Protein AF-A0A8X6TUA9-F1 (afdb_monomer_lite)

Foldseek 3Di:
DLLVLLLVCLVVVDDLVRSQVVQCVVPVPNRDDSVVSVVSSVCVVVVDPDPDDDPPPPDPPPCPPPVNVVVVVVVVVVVVVVVVVVVVVVVVDPPPPPD

Radius of gyration: 31.45 Å; chains: 1; bounding box: 64×35×71 Å

Structure (mmCIF, N/CA/C/O backbone):
data_AF-A0A8X6TUA9-F1
#
_entry.id   AF-A0A8X6TUA9-F1
#
loop_
_atom_site.group_PDB
_atom_site.id
_atom_site.type_symbol
_atom_site.label_atom_id
_atom_site.label_alt_id
_atom_site.label_comp_id
_atom_site.label_asym_id
_atom_site.label_entity_id
_atom_site.label_seq_id
_atom_site.pdbx_PDB_ins_code
_atom_site.Cartn_x
_atom_site.Cartn_y
_atom_site.Cartn_z
_atom_site.occupancy
_atom_site.B_iso_or_equiv
_atom_site.auth_seq_id
_atom_site.auth_comp_id
_atom_site.auth_asym_id
_atom_site.auth_atom_id
_atom_site.pdbx_PDB_model_num
ATOM 1 N N . MET A 1 1 ? -9.646 -3.318 -8.006 1.00 57.06 1 MET A N 1
ATOM 2 C CA . MET 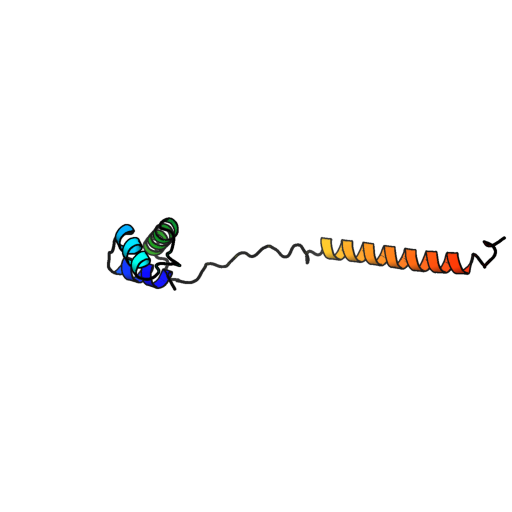A 1 1 ? -10.965 -3.215 -7.341 1.00 57.06 1 MET A CA 1
ATOM 3 C C . MET A 1 1 ? -10.919 -3.272 -5.807 1.00 57.06 1 MET A C 1
ATOM 5 O O . MET A 1 1 ? -11.927 -2.997 -5.179 1.00 57.06 1 MET A O 1
ATOM 9 N N . SER A 1 2 ? -9.775 -3.516 -5.159 1.00 77.25 2 SER A N 1
ATOM 10 C CA . SER A 1 2 ? -9.777 -3.833 -3.720 1.00 77.25 2 SER A CA 1
ATOM 11 C C . SER A 1 2 ? -9.516 -2.643 -2.768 1.00 77.25 2 SER A C 1
ATOM 13 O O . SER A 1 2 ? -9.892 -2.694 -1.605 1.00 77.25 2 SER A O 1
ATOM 15 N N . ARG A 1 3 ? -8.925 -1.531 -3.242 1.00 85.56 3 ARG A N 1
ATOM 16 C CA . ARG A 1 3 ? -8.594 -0.349 -2.404 1.00 85.56 3 ARG A CA 1
ATOM 17 C C . ARG A 1 3 ? -9.807 0.482 -1.998 1.00 85.56 3 ARG A C 1
ATOM 19 O O . ARG A 1 3 ? -9.857 0.969 -0.876 1.00 85.56 3 ARG A O 1
ATOM 26 N N . ALA A 1 4 ? -10.778 0.630 -2.899 1.00 87.06 4 ALA A N 1
ATOM 27 C CA . ALA A 1 4 ? -12.016 1.353 -2.616 1.00 87.06 4 ALA A CA 1
ATOM 28 C C . ALA A 1 4 ? -12.810 0.675 -1.488 1.00 87.06 4 AL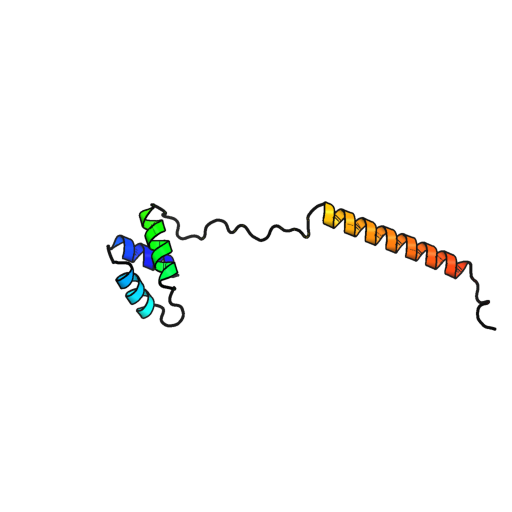A A C 1
ATOM 30 O O . ALA A 1 4 ? -13.303 1.356 -0.596 1.00 87.06 4 ALA A O 1
ATOM 31 N N . VAL A 1 5 ? -12.847 -0.662 -1.486 1.00 87.19 5 VAL A N 1
ATOM 32 C CA . VAL A 1 5 ? -13.488 -1.467 -0.435 1.00 87.19 5 VAL A CA 1
ATOM 33 C C . VAL A 1 5 ? -12.773 -1.284 0.904 1.00 87.19 5 VAL A C 1
ATOM 35 O O . VAL A 1 5 ? -13.421 -0.983 1.901 1.00 87.19 5 VAL A O 1
ATOM 38 N N . ILE A 1 6 ? -11.434 -1.357 0.920 1.00 89.19 6 ILE A N 1
ATOM 39 C CA . ILE A 1 6 ? -10.642 -1.092 2.136 1.00 89.19 6 ILE A CA 1
ATOM 40 C C . ILE A 1 6 ? -10.914 0.323 2.659 1.00 89.19 6 ILE A C 1
ATOM 42 O O . ILE A 1 6 ? -11.110 0.496 3.857 1.00 89.19 6 ILE A O 1
ATOM 46 N N . LYS A 1 7 ? -10.973 1.329 1.775 1.00 90.06 7 LYS A N 1
ATOM 47 C CA . LYS A 1 7 ? -11.263 2.718 2.155 1.00 90.06 7 LYS A CA 1
ATOM 48 C C . LYS A 1 7 ? -12.657 2.859 2.759 1.00 90.06 7 LYS A C 1
ATOM 50 O O . LYS A 1 7 ? -12.801 3.480 3.805 1.00 90.06 7 LYS A O 1
ATOM 55 N N . TYR A 1 8 ? -13.669 2.281 2.116 1.00 90.62 8 TYR A N 1
ATOM 56 C CA . TYR A 1 8 ? -15.048 2.317 2.597 1.00 90.62 8 TYR A CA 1
ATOM 57 C C . TYR A 1 8 ? -15.179 1.675 3.984 1.00 90.62 8 TYR A C 1
ATOM 59 O O . TYR A 1 8 ? -15.714 2.298 4.899 1.00 90.62 8 TYR A O 1
ATOM 67 N N . LEU A 1 9 ? -14.634 0.469 4.167 1.00 91.69 9 LEU A N 1
ATOM 68 C CA . LEU A 1 9 ? -14.702 -0.243 5.444 1.00 91.69 9 LEU A CA 1
ATOM 69 C C . LEU A 1 9 ? -13.870 0.444 6.539 1.00 91.69 9 LEU A C 1
ATOM 71 O O . LEU A 1 9 ? -14.300 0.502 7.688 1.00 91.69 9 LEU A O 1
ATOM 75 N N . PHE A 1 10 ? -12.721 1.026 6.187 1.00 91.38 10 PHE A N 1
ATOM 76 C CA . PHE A 1 10 ? -11.932 1.848 7.104 1.00 91.38 10 PHE A CA 1
ATOM 77 C C . PHE A 1 10 ? -12.719 3.079 7.581 1.00 91.38 10 PHE A C 1
ATOM 79 O O . PHE A 1 10 ? -12.766 3.347 8.779 1.00 91.38 10 PHE A O 1
ATOM 86 N N . LEU A 1 11 ? -13.397 3.790 6.670 1.00 91.12 11 LEU A N 1
ATOM 87 C CA . LEU A 1 11 ? -14.248 4.940 7.011 1.00 91.12 11 LEU A CA 1
ATOM 88 C C . LEU A 1 11 ? -15.473 4.550 7.847 1.00 91.12 11 LEU A C 1
ATOM 90 O O . LEU A 1 11 ? -15.941 5.349 8.653 1.00 91.12 11 LEU A O 1
ATOM 94 N N . LYS A 1 12 ? -15.971 3.321 7.689 1.00 93.06 12 LYS A N 1
ATOM 95 C CA . LYS A 1 12 ? -17.043 2.748 8.516 1.00 93.06 12 LYS A CA 1
ATOM 96 C C . LYS A 1 12 ? -16.579 2.406 9.944 1.00 93.06 12 LYS A C 1
ATOM 98 O O . LYS A 1 12 ? -17.412 2.126 10.800 1.00 93.06 12 LYS A O 1
ATOM 103 N N . GLY A 1 13 ? -15.270 2.451 10.210 1.00 92.06 13 GLY A N 1
ATOM 104 C CA . GLY A 1 13 ? -14.680 2.157 11.517 1.00 92.06 13 GLY A CA 1
ATOM 105 C C . GLY A 1 13 ? -14.317 0.686 11.727 1.00 92.06 13 GLY A C 1
ATOM 106 O O . GLY A 1 13 ? -14.017 0.292 12.853 1.00 92.06 13 GLY A O 1
ATOM 107 N N . ASN A 1 14 ? -14.325 -0.136 10.673 1.00 93.00 14 ASN A N 1
ATOM 108 C CA . ASN A 1 14 ? -13.938 -1.538 10.786 1.00 93.00 14 ASN A CA 1
ATOM 109 C C . ASN A 1 14 ? -12.442 -1.666 11.115 1.00 93.00 14 ASN A C 1
ATOM 111 O O . ASN A 1 14 ? -11.585 -0.944 10.596 1.00 93.00 14 ASN A O 1
ATOM 115 N N . THR A 1 15 ? -12.116 -2.653 11.944 1.00 93.44 15 THR A N 1
ATOM 116 C CA . THR A 1 15 ? -10.726 -3.021 12.230 1.00 93.44 15 THR A CA 1
ATOM 117 C C . THR A 1 15 ? -10.074 -3.691 11.020 1.00 93.44 15 THR A C 1
ATOM 119 O O . THR A 1 15 ? -10.741 -4.266 10.163 1.00 93.44 15 THR A O 1
ATOM 122 N N . 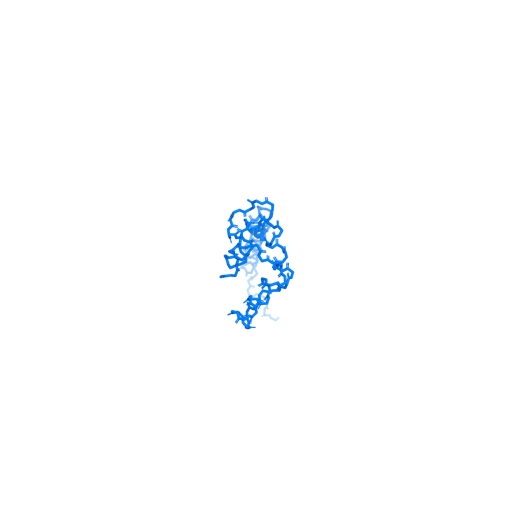GLN A 1 16 ? -8.742 -3.677 10.959 1.00 90.69 16 GLN A N 1
ATOM 123 C CA . GLN A 1 16 ? -7.982 -4.287 9.859 1.00 90.69 16 GLN A CA 1
ATOM 124 C C . GLN A 1 16 ? -8.308 -5.777 9.660 1.00 90.69 16 GLN A C 1
ATOM 126 O O . GLN A 1 16 ? -8.336 -6.242 8.524 1.00 90.69 16 GLN A O 1
ATOM 131 N N . THR A 1 17 ? -8.572 -6.513 10.745 1.00 92.56 17 THR A N 1
ATOM 132 C CA . THR A 1 17 ? -8.965 -7.930 10.701 1.00 92.56 17 THR A CA 1
ATOM 133 C C . THR A 1 17 ? -10.348 -8.102 10.082 1.00 92.56 17 THR A C 1
ATOM 135 O O . THR A 1 17 ? -10.491 -8.862 9.137 1.00 92.56 17 THR A O 1
ATOM 138 N N . GLN A 1 18 ? -11.335 -7.306 10.505 1.00 93.06 18 GLN A N 1
ATOM 139 C CA . GLN A 1 18 ? -12.679 -7.331 9.909 1.00 93.06 18 GLN A CA 1
ATOM 140 C C . GLN A 1 18 ? -12.657 -6.954 8.423 1.00 93.06 18 GLN A C 1
ATOM 142 O O . GLN A 1 18 ? -13.376 -7.537 7.621 1.00 93.06 18 GLN A O 1
ATOM 147 N N . ILE A 1 19 ? -11.809 -5.992 8.043 1.00 91.31 19 ILE A N 1
ATOM 148 C CA . ILE A 1 19 ? -11.606 -5.624 6.637 1.00 91.31 19 ILE A CA 1
ATOM 149 C C . ILE A 1 19 ? -11.040 -6.807 5.844 1.00 91.31 19 ILE A C 1
ATOM 151 O O . ILE A 1 19 ? -11.445 -7.021 4.705 1.00 91.31 19 ILE A O 1
ATOM 155 N N . LYS A 1 20 ? -10.105 -7.569 6.425 1.00 91.25 20 LYS A N 1
ATOM 156 C CA . LYS A 1 20 ? -9.530 -8.758 5.787 1.00 91.25 20 LYS A CA 1
ATOM 157 C C . LYS A 1 20 ? -10.568 -9.858 5.609 1.00 91.25 20 LYS A C 1
ATOM 159 O O . LYS A 1 20 ? -10.668 -10.384 4.507 1.00 91.25 20 LYS A O 1
ATOM 164 N N . ASP A 1 21 ? -11.343 -10.141 6.648 1.00 90.75 21 ASP A N 1
ATOM 165 C CA . ASP A 1 21 ? -12.377 -11.174 6.611 1.00 90.75 21 ASP A CA 1
ATOM 166 C C . ASP A 1 21 ? -13.443 -10.844 5.556 1.00 90.75 21 ASP A C 1
ATOM 168 O O . ASP A 1 21 ? -13.799 -11.696 4.743 1.00 90.75 21 ASP A O 1
ATOM 172 N N . GLU A 1 22 ? -13.893 -9.586 5.482 1.00 89.00 22 GLU A N 1
ATOM 173 C CA . GLU A 1 22 ? -14.818 -9.161 4.424 1.00 89.00 22 GLU A CA 1
ATOM 174 C C . GLU A 1 22 ? -14.188 -9.228 3.028 1.00 89.00 22 GLU A C 1
ATOM 176 O O . GLU A 1 22 ? -14.844 -9.659 2.076 1.00 89.00 22 GLU A O 1
ATOM 181 N N . LEU A 1 23 ? -12.909 -8.861 2.881 1.00 88.12 23 LEU A N 1
ATOM 182 C CA . LEU A 1 23 ? -12.219 -9.017 1.601 1.00 88.12 23 LEU A CA 1
ATOM 183 C C . LEU A 1 23 ? -12.112 -10.481 1.169 1.00 88.12 23 LEU A C 1
ATOM 185 O O . LEU A 1 23 ? -12.216 -10.752 -0.024 1.00 88.12 23 LEU A O 1
ATOM 189 N N . ASP A 1 24 ? -11.909 -11.406 2.101 1.00 87.25 24 ASP A N 1
ATOM 190 C CA . ASP A 1 24 ? -11.793 -12.837 1.802 1.00 87.25 24 ASP A CA 1
ATOM 191 C C . ASP A 1 24 ? -13.127 -13.447 1.376 1.00 87.25 24 ASP A C 1
ATOM 193 O O . ASP A 1 24 ? -13.164 -14.322 0.509 1.00 87.25 24 ASP A O 1
ATOM 197 N N . VAL A 1 25 ? -14.234 -12.944 1.930 1.00 85.62 25 VAL A N 1
ATOM 198 C CA . VAL A 1 25 ? -15.585 -13.323 1.499 1.00 85.62 25 VAL A CA 1
ATOM 199 C C . VAL A 1 25 ? -15.859 -12.836 0.075 1.00 85.62 25 VAL A C 1
ATOM 201 O O . VAL A 1 25 ? -16.382 -13.598 -0.739 1.00 85.62 25 VAL A O 1
ATOM 204 N N . VAL A 1 26 ? -15.494 -11.589 -0.239 1.00 80.06 26 VAL A N 1
ATOM 205 C CA . VAL A 1 26 ? -15.790 -10.961 -1.540 1.00 80.06 26 VAL A CA 1
ATOM 206 C C . VAL A 1 26 ? -14.840 -11.438 -2.647 1.00 80.06 26 VAL A C 1
ATOM 208 O O . VAL A 1 26 ? -15.270 -11.626 -3.783 1.00 80.06 26 VAL A O 1
ATOM 211 N N . ASN A 1 27 ? -13.562 -11.672 -2.330 1.00 71.00 27 ASN A N 1
ATOM 212 C CA . ASN A 1 27 ? -12.495 -11.959 -3.294 1.00 71.00 27 ASN A CA 1
ATOM 213 C C . ASN A 1 27 ? -11.793 -13.308 -3.025 1.00 71.00 27 ASN A C 1
ATOM 215 O O . ASN A 1 27 ? -10.566 -13.350 -3.036 1.00 71.00 27 ASN A O 1
ATOM 219 N N . ARG A 1 28 ? -12.526 -14.414 -2.825 1.00 68.56 28 ARG A N 1
ATOM 220 C CA . ARG A 1 28 ? -11.958 -15.747 -2.486 1.00 68.56 28 ARG A CA 1
ATOM 221 C C . ARG A 1 28 ? -10.626 -16.106 -3.171 1.00 68.56 28 ARG A C 1
ATOM 223 O O . ARG A 1 28 ? -9.682 -16.467 -2.479 1.00 68.56 28 ARG A O 1
ATOM 230 N N . ASP A 1 29 ? -10.530 -15.958 -4.495 1.00 68.94 29 ASP A N 1
ATOM 231 C CA . ASP A 1 29 ? -9.344 -16.384 -5.267 1.00 68.94 29 ASP A CA 1
ATOM 232 C C . ASP A 1 29 ? -8.337 -15.254 -5.551 1.00 68.94 29 ASP A C 1
ATOM 234 O O . ASP A 1 29 ? -7.224 -15.489 -6.014 1.00 68.94 29 ASP A O 1
ATOM 238 N N . SER A 1 30 ? -8.711 -13.998 -5.304 1.00 69.31 30 SER A N 1
ATOM 239 C CA . SER A 1 30 ? -7.884 -12.804 -5.567 1.00 69.31 30 SER A CA 1
ATOM 240 C C . SER A 1 30 ? -7.844 -11.880 -4.352 1.00 69.31 30 SER A C 1
ATOM 242 O O . SER A 1 30 ? -7.845 -10.645 -4.466 1.00 69.31 30 SER A O 1
ATOM 244 N N . ALA A 1 31 ? -7.874 -12.491 -3.171 1.00 73.00 31 ALA A N 1
ATOM 245 C CA . ALA A 1 31 ? -7.888 -11.793 -1.907 1.00 73.00 31 ALA A CA 1
ATOM 246 C C . ALA A 1 31 ? -6.560 -11.063 -1.714 1.00 73.00 31 ALA A C 1
ATOM 248 O O . ALA A 1 31 ? -5.474 -11.612 -1.915 1.00 73.00 31 ALA A O 1
ATOM 249 N N . LEU A 1 32 ? -6.641 -9.795 -1.315 1.00 79.94 32 LEU A N 1
ATOM 250 C CA . LEU A 1 32 ? -5.443 -9.052 -0.956 1.00 79.94 32 LEU A CA 1
ATOM 251 C C . LEU A 1 32 ? -4.803 -9.677 0.281 1.00 79.94 32 LEU A C 1
ATOM 253 O O . LEU A 1 32 ? -5.479 -10.034 1.247 1.00 79.94 32 LEU A O 1
ATOM 257 N N . SER A 1 33 ? -3.473 -9.724 0.281 1.00 86.81 33 SER A N 1
ATOM 258 C CA . SER A 1 33 ? -2.727 -10.111 1.473 1.00 86.81 33 SER A CA 1
ATOM 259 C C . SER A 1 33 ? -3.061 -9.184 2.648 1.00 86.81 33 SER A C 1
ATOM 261 O O . SER A 1 33 ? -3.315 -7.985 2.474 1.00 86.81 33 SER A O 1
ATOM 263 N N . PHE A 1 34 ? -2.998 -9.719 3.867 1.00 89.00 34 PHE A N 1
ATOM 264 C CA . PHE A 1 34 ? -3.222 -8.926 5.076 1.00 89.00 34 PHE A CA 1
ATOM 265 C C . PHE A 1 34 ? -2.230 -7.759 5.200 1.00 89.00 34 PHE A C 1
ATOM 267 O O . PHE A 1 34 ? -2.590 -6.668 5.640 1.00 89.00 34 PHE A O 1
ATOM 274 N N . THR A 1 35 ? -0.995 -7.955 4.731 1.00 90.12 35 THR A N 1
ATOM 275 C CA . THR A 1 35 ? 0.035 -6.912 4.657 1.00 90.12 35 THR A CA 1
ATOM 276 C C . THR A 1 35 ? -0.421 -5.736 3.797 1.00 90.12 35 THR A C 1
ATOM 278 O O . THR A 1 35 ? -0.250 -4.581 4.183 1.00 90.12 35 THR A O 1
ATOM 281 N N . THR A 1 36 ? -1.065 -6.009 2.660 1.00 89.56 36 THR A N 1
ATOM 282 C CA . THR A 1 36 ? -1.596 -4.957 1.787 1.00 89.56 36 THR A CA 1
ATOM 283 C C . THR A 1 36 ? -2.769 -4.221 2.435 1.00 89.56 36 THR A C 1
ATOM 285 O O . THR A 1 36 ? -2.849 -3.001 2.320 1.00 89.56 36 THR A O 1
ATOM 288 N N . VAL A 1 37 ? -3.645 -4.924 3.163 1.00 90.06 37 VAL A N 1
ATOM 289 C CA . VAL A 1 37 ? -4.737 -4.292 3.931 1.00 90.06 37 VAL A CA 1
ATOM 290 C C . VAL A 1 37 ? -4.179 -3.345 4.997 1.00 90.06 37 VAL A C 1
ATOM 292 O O . VAL A 1 37 ? -4.621 -2.199 5.088 1.00 90.06 37 VAL A O 1
ATOM 295 N N . LYS A 1 38 ? -3.162 -3.779 5.752 1.00 92.25 38 LYS A N 1
ATOM 296 C CA . LYS A 1 38 ? -2.481 -2.938 6.749 1.00 92.25 38 LYS A CA 1
ATOM 297 C C . LYS A 1 38 ? -1.839 -1.700 6.135 1.00 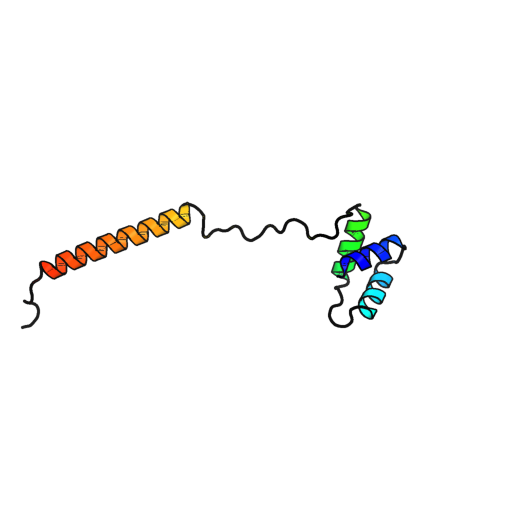92.25 38 LYS A C 1
ATOM 299 O O . LYS A 1 38 ? -2.005 -0.612 6.681 1.00 92.25 38 LYS A O 1
ATOM 304 N N . PHE A 1 39 ? -1.147 -1.861 5.007 1.00 91.44 39 PHE A N 1
ATOM 305 C CA . PHE A 1 39 ? -0.536 -0.748 4.284 1.00 91.44 39 PHE A CA 1
ATOM 306 C C . PHE A 1 39 ? -1.581 0.312 3.912 1.00 91.44 39 PHE A C 1
ATOM 308 O O . PHE A 1 39 ? -1.438 1.473 4.283 1.00 91.44 39 PHE A O 1
ATOM 315 N N . TRP A 1 40 ? -2.681 -0.088 3.267 1.00 90.81 40 TRP A N 1
ATOM 316 C CA . TRP A 1 40 ? -3.724 0.860 2.860 1.00 90.81 40 TRP A CA 1
ATOM 317 C C . TRP A 1 40 ? -4.459 1.491 4.043 1.00 90.81 40 TRP A C 1
ATOM 319 O O . TRP A 1 40 ? -4.732 2.686 4.013 1.00 90.81 40 TRP A O 1
ATOM 329 N N . ALA A 1 41 ? -4.730 0.735 5.109 1.00 90.25 41 ALA A N 1
ATOM 330 C CA . ALA A 1 41 ? -5.318 1.297 6.324 1.00 90.25 41 ALA A CA 1
ATOM 331 C C . ALA A 1 41 ? -4.414 2.368 6.969 1.00 90.25 41 ALA A C 1
ATOM 333 O O . ALA A 1 41 ? -4.916 3.382 7.453 1.00 90.25 41 ALA A O 1
ATOM 334 N N . ALA A 1 42 ? -3.091 2.173 6.956 1.00 92.00 42 ALA A N 1
ATOM 335 C CA . ALA A 1 42 ? -2.137 3.172 7.437 1.00 92.00 42 ALA A CA 1
ATOM 336 C C . ALA A 1 42 ? -2.104 4.415 6.532 1.00 92.00 42 ALA A C 1
ATOM 338 O O . ALA A 1 42 ? -2.169 5.534 7.031 1.00 92.00 42 ALA A O 1
ATOM 339 N N . GLU A 1 43 ? -2.093 4.230 5.211 1.00 91.75 43 GLU A N 1
ATOM 340 C CA . GLU A 1 43 ? -2.145 5.333 4.243 1.00 91.75 43 GLU A CA 1
ATOM 341 C C . GLU A 1 43 ? -3.421 6.176 4.388 1.00 91.75 43 GLU A C 1
ATOM 343 O O . GLU A 1 43 ? -3.364 7.407 4.370 1.00 91.75 43 GLU A O 1
ATOM 348 N N . PHE A 1 44 ? -4.577 5.535 4.588 1.00 90.19 44 PHE A N 1
ATOM 349 C CA . PHE A 1 44 ? -5.838 6.243 4.824 1.00 90.19 44 PHE A CA 1
ATOM 350 C C . PHE A 1 44 ? -5.848 6.973 6.167 1.00 90.19 44 PHE A C 1
ATOM 352 O O . PHE A 1 44 ? -6.332 8.102 6.240 1.00 90.19 44 PHE A O 1
ATOM 359 N N . LYS A 1 45 ? -5.249 6.388 7.212 1.00 90.44 45 LYS A N 1
ATOM 360 C CA . LYS A 1 45 ? -5.029 7.079 8.490 1.00 90.44 45 LYS A CA 1
ATOM 361 C C . LYS A 1 45 ? -4.123 8.308 8.332 1.00 90.44 45 LYS A C 1
ATOM 363 O O . LYS A 1 45 ? -4.349 9.309 9.002 1.00 90.44 45 LYS A O 1
ATOM 368 N N . ASN A 1 46 ? -3.154 8.253 7.420 1.00 91.69 46 ASN A N 1
ATOM 369 C CA . ASN A 1 46 ? -2.256 9.363 7.088 1.00 91.69 46 ASN A CA 1
ATOM 370 C C . ASN A 1 46 ? -2.899 10.421 6.165 1.00 91.69 46 ASN A C 1
ATOM 372 O O . ASN A 1 46 ? -2.218 11.342 5.723 1.00 91.69 46 ASN A O 1
ATOM 376 N N . GLY A 1 47 ? -4.200 10.311 5.864 1.00 88.31 47 GLY A N 1
ATOM 377 C CA . GLY A 1 47 ? -4.944 11.314 5.096 1.00 88.31 47 GLY A CA 1
ATOM 378 C C . GLY A 1 47 ? -4.858 11.158 3.577 1.00 88.31 47 GLY A C 1
ATOM 379 O O . GLY A 1 47 ? -5.320 12.035 2.846 1.00 88.31 47 GLY A O 1
ATOM 380 N N . ARG A 1 48 ? -4.309 10.051 3.061 1.00 85.88 48 ARG A N 1
ATOM 381 C CA . ARG A 1 48 ? -4.285 9.798 1.614 1.00 85.88 48 ARG A CA 1
ATOM 382 C C . ARG A 1 48 ? -5.703 9.549 1.095 1.00 85.88 48 ARG A C 1
ATOM 384 O O . ARG A 1 48 ? -6.383 8.624 1.523 1.00 85.88 48 ARG A O 1
ATOM 391 N N . ILE A 1 49 ? -6.150 10.350 0.128 1.00 80.44 49 ILE A N 1
ATOM 392 C CA . ILE A 1 49 ? -7.494 10.216 -0.469 1.00 80.44 49 ILE A CA 1
ATOM 393 C C . ILE A 1 49 ? -7.446 9.430 -1.785 1.00 80.44 49 ILE A C 1
ATOM 395 O O . ILE A 1 49 ? -8.414 8.733 -2.109 1.00 80.44 49 ILE A O 1
ATOM 399 N N . SER A 1 50 ? -6.330 9.520 -2.517 1.00 81.69 50 SER A N 1
ATOM 400 C CA . SER A 1 50 ? -6.165 8.877 -3.821 1.00 81.69 50 SER A CA 1
ATOM 401 C C . SER A 1 50 ? -6.192 7.351 -3.716 1.00 81.69 50 SER A C 1
ATOM 403 O O . SER A 1 50 ? -5.554 6.756 -2.846 1.00 81.69 50 SER A O 1
ATOM 405 N N . LEU A 1 51 ? -6.939 6.735 -4.632 1.00 81.94 51 LEU A N 1
ATOM 406 C CA . LEU A 1 51 ? -7.027 5.284 -4.820 1.00 81.94 51 LEU A CA 1
ATOM 407 C C . LEU A 1 51 ? -6.043 4.773 -5.883 1.00 81.94 51 LEU A C 1
ATOM 409 O O . LEU A 1 51 ? -5.900 3.557 -6.058 1.00 81.94 51 LEU A O 1
ATOM 413 N N . GLU A 1 52 ? -5.394 5.693 -6.595 1.00 79.50 52 GLU A N 1
ATOM 414 C CA . GLU A 1 52 ? -4.441 5.385 -7.649 1.00 79.50 52 GLU A CA 1
ATOM 415 C C . GLU A 1 52 ? -3.091 4.980 -7.060 1.00 79.50 52 GLU A C 1
ATOM 417 O O . GLU A 1 52 ? -2.678 5.417 -5.974 1.00 79.50 52 GLU A O 1
ATOM 422 N N . ASP A 1 53 ? -2.405 4.108 -7.796 1.00 71.19 53 ASP A N 1
ATOM 423 C CA . ASP A 1 53 ? -1.003 3.847 -7.518 1.00 71.19 53 ASP A CA 1
ATOM 424 C C . ASP A 1 53 ? -0.219 5.148 -7.683 1.00 71.19 53 ASP A C 1
ATOM 426 O O . ASP A 1 53 ? -0.481 5.932 -8.592 1.00 71.19 53 ASP A O 1
ATOM 430 N N . GLY A 1 54 ? 0.730 5.379 -6.771 1.00 72.19 54 GLY A N 1
ATOM 431 C CA . GLY A 1 54 ? 1.674 6.478 -6.944 1.00 72.19 54 GLY A CA 1
ATOM 432 C C . GLY A 1 54 ? 2.437 6.307 -8.255 1.00 72.19 54 GLY A C 1
ATOM 433 O O . GLY A 1 54 ? 2.471 5.207 -8.818 1.00 72.19 54 GLY A O 1
ATOM 434 N N . GLU A 1 55 ? 3.052 7.388 -8.728 1.00 73.94 55 GLU A N 1
ATOM 435 C CA . GLU A 1 55 ? 3.847 7.364 -9.949 1.00 73.94 55 GLU A CA 1
ATOM 436 C C . GLU A 1 55 ? 4.834 6.190 -9.903 1.00 73.94 55 GLU A C 1
ATOM 438 O O . GLU A 1 55 ? 5.713 6.101 -9.040 1.00 73.94 55 GLU A O 1
ATOM 443 N N . ARG A 1 56 ? 4.632 5.219 -10.799 1.00 70.5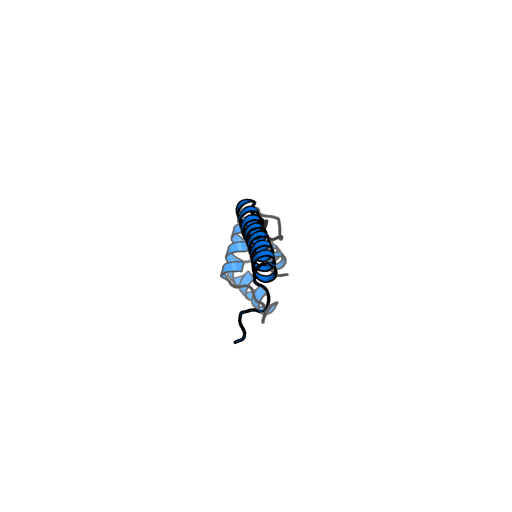0 56 ARG A N 1
ATOM 444 C CA . ARG A 1 56 ? 5.544 4.091 -10.926 1.00 70.50 56 ARG A CA 1
ATOM 445 C C . ARG A 1 56 ? 6.797 4.638 -11.576 1.00 70.50 56 ARG A C 1
ATOM 447 O O . ARG A 1 56 ? 6.821 4.823 -12.790 1.00 70.50 56 ARG A O 1
ATOM 454 N N . LEU A 1 57 ? 7.837 4.853 -10.777 1.00 67.94 57 LEU A N 1
ATOM 455 C CA . LEU A 1 57 ? 9.188 5.009 -11.297 1.00 67.94 57 LEU A CA 1
ATOM 456 C C . LEU A 1 57 ? 9.535 3.712 -12.033 1.00 67.94 57 LEU A C 1
ATOM 458 O O . LEU A 1 57 ? 9.908 2.700 -11.439 1.00 67.94 57 LEU A O 1
ATOM 462 N N . GLY A 1 58 ? 9.284 3.713 -13.341 1.00 73.44 58 GLY A N 1
ATOM 463 C CA . GLY A 1 58 ? 9.642 2.615 -14.218 1.00 73.44 58 GLY A CA 1
ATOM 464 C C . GLY A 1 58 ? 11.156 2.430 -14.236 1.00 73.44 58 GLY A C 1
ATOM 465 O O . GLY A 1 58 ? 11.921 3.287 -13.790 1.00 73.44 58 GLY A O 1
ATOM 466 N N . ARG A 1 59 ? 11.610 1.306 -14.793 1.00 71.25 59 ARG A N 1
ATOM 467 C CA . ARG A 1 59 ? 13.036 1.110 -15.057 1.00 71.25 59 ARG A CA 1
ATOM 468 C C . ARG A 1 59 ? 13.538 2.293 -15.903 1.00 71.25 59 ARG A C 1
ATOM 470 O O . ARG A 1 59 ? 12.941 2.538 -16.956 1.00 71.25 59 ARG A O 1
ATOM 477 N N . PRO A 1 60 ? 14.604 3.011 -15.502 1.00 63.72 60 PRO A N 1
ATOM 478 C CA . PRO A 1 60 ? 15.198 4.019 -16.369 1.00 63.72 60 PRO A CA 1
ATOM 479 C C . PRO A 1 60 ? 15.563 3.347 -17.694 1.00 63.72 60 PRO A C 1
ATOM 481 O O . PRO A 1 60 ? 16.115 2.245 -17.701 1.00 63.72 60 PRO A O 1
ATOM 484 N N . LYS A 1 61 ? 15.205 3.971 -18.820 1.00 59.56 61 LYS A N 1
ATOM 485 C CA . LYS A 1 61 ? 15.514 3.462 -20.163 1.00 59.56 61 LYS A CA 1
ATOM 486 C C . LYS A 1 61 ? 17.019 3.584 -20.415 1.00 59.56 61 LYS A C 1
ATOM 488 O O . LYS A 1 61 ? 17.472 4.463 -21.134 1.00 59.56 61 LYS A O 1
ATOM 493 N N . THR A 1 62 ? 17.810 2.696 -19.822 1.00 60.09 62 THR A N 1
ATOM 494 C CA . THR A 1 62 ? 19.273 2.675 -19.976 1.00 60.09 62 THR A CA 1
ATOM 495 C C . THR A 1 62 ? 19.696 2.377 -21.420 1.00 60.09 62 THR A C 1
ATOM 497 O O . THR A 1 62 ? 20.800 2.721 -21.813 1.00 60.09 62 THR A O 1
ATOM 500 N N . ALA A 1 63 ? 18.805 1.788 -22.229 1.00 57.41 63 ALA A N 1
ATOM 501 C CA . ALA A 1 63 ? 19.022 1.508 -23.651 1.00 57.41 63 ALA A CA 1
ATOM 502 C C . ALA A 1 63 ? 18.990 2.755 -24.560 1.00 57.41 63 ALA A C 1
ATOM 504 O O . ALA A 1 63 ? 19.300 2.649 -25.740 1.00 57.41 63 ALA A O 1
ATOM 505 N N . THR A 1 64 ? 18.578 3.917 -24.042 1.00 56.91 64 THR A N 1
ATOM 506 C CA . THR A 1 64 ? 18.505 5.186 -24.795 1.00 56.91 64 THR A CA 1
ATOM 507 C C . THR A 1 64 ? 19.415 6.252 -24.180 1.00 56.91 64 THR A C 1
ATOM 509 O O . THR A 1 64 ? 19.254 7.433 -24.451 1.00 56.91 64 THR A O 1
ATOM 512 N N . ALA A 1 65 ? 20.359 5.859 -23.317 1.00 70.69 65 ALA A N 1
ATOM 513 C CA . ALA A 1 65 ? 21.360 6.789 -22.808 1.00 70.69 65 ALA A CA 1
ATOM 514 C C . ALA A 1 65 ? 22.339 7.147 -23.936 1.00 70.69 65 ALA A C 1
ATOM 516 O O . ALA A 1 65 ? 22.786 6.247 -24.653 1.00 70.69 65 ALA A O 1
ATOM 517 N N . ASP A 1 66 ? 22.707 8.422 -24.062 1.00 73.94 66 ASP A N 1
ATOM 518 C CA . ASP A 1 66 ? 23.588 8.925 -25.130 1.00 73.94 66 ASP A CA 1
ATOM 519 C C . ASP A 1 66 ? 24.900 8.131 -25.251 1.00 73.94 66 ASP A C 1
ATOM 521 O O . ASP A 1 66 ? 25.372 7.874 -26.355 1.00 73.94 66 ASP A O 1
ATOM 525 N N . ASP A 1 67 ? 25.443 7.642 -24.130 1.00 77.81 67 ASP A N 1
ATOM 526 C CA . ASP A 1 67 ? 26.632 6.777 -24.093 1.00 77.81 67 ASP A CA 1
ATOM 527 C C . ASP A 1 67 ? 26.408 5.427 -24.806 1.00 77.81 67 ASP A C 1
ATOM 529 O O . ASP A 1 67 ? 27.252 4.957 -25.571 1.00 77.81 67 ASP A O 1
ATOM 533 N N . SER A 1 68 ? 25.237 4.808 -24.616 1.00 77.19 68 SER A N 1
ATOM 534 C CA . SER A 1 68 ? 24.883 3.557 -25.303 1.00 77.19 68 SER A CA 1
ATOM 535 C C . SER A 1 68 ? 24.693 3.765 -26.808 1.00 77.19 68 SER A C 1
ATOM 537 O O . SER A 1 68 ? 25.145 2.942 -27.605 1.00 77.19 68 SER A O 1
ATOM 539 N N . ILE A 1 69 ? 24.110 4.902 -27.198 1.00 82.75 69 ILE A N 1
ATOM 540 C CA . ILE A 1 69 ? 23.918 5.300 -28.596 1.00 82.75 69 ILE A CA 1
ATOM 541 C C . ILE A 1 69 ? 25.283 5.546 -29.253 1.00 82.75 69 ILE A C 1
ATOM 543 O O . ILE A 1 69 ? 25.579 4.964 -30.298 1.00 82.75 69 ILE A O 1
ATOM 547 N N . ALA A 1 70 ? 26.159 6.317 -28.604 1.00 86.69 70 ALA A N 1
ATOM 548 C CA . ALA A 1 70 ? 27.506 6.607 -29.090 1.00 86.69 70 ALA A CA 1
ATOM 549 C C . ALA A 1 70 ? 28.333 5.331 -29.311 1.00 86.69 70 ALA A C 1
ATOM 551 O O . ALA A 1 70 ? 28.942 5.169 -30.371 1.00 86.69 70 ALA A O 1
ATOM 552 N N . LYS A 1 71 ? 28.311 4.386 -28.362 1.00 87.88 71 LYS A N 1
ATOM 553 C CA . LYS A 1 71 ? 29.017 3.099 -28.491 1.00 87.88 71 LYS A CA 1
ATOM 554 C C . LYS A 1 71 ? 28.513 2.275 -29.676 1.00 87.88 71 LYS A C 1
ATOM 556 O O . LYS A 1 71 ? 29.325 1.735 -30.425 1.00 87.88 71 LYS A O 1
ATOM 561 N N . ILE A 1 72 ? 27.196 2.217 -29.889 1.00 87.50 72 ILE A N 1
ATOM 562 C CA . ILE A 1 72 ? 26.608 1.510 -31.038 1.00 87.50 72 ILE A CA 1
ATOM 563 C C . ILE A 1 72 ? 27.024 2.178 -32.353 1.00 87.50 72 ILE A C 1
ATOM 565 O O . ILE A 1 72 ? 27.447 1.481 -33.275 1.00 87.50 72 ILE A O 1
ATOM 569 N N . HIS A 1 73 ? 26.985 3.512 -32.436 1.00 90.19 73 HIS A N 1
ATOM 570 C CA . HIS A 1 73 ? 27.446 4.235 -33.626 1.00 90.19 73 HIS A CA 1
ATOM 571 C C . HIS A 1 73 ? 28.916 3.947 -33.954 1.00 90.19 73 HIS A C 1
ATOM 573 O O . HIS A 1 73 ? 29.241 3.745 -35.124 1.00 90.19 73 HIS A O 1
ATOM 579 N N . GLN A 1 74 ? 29.790 3.872 -32.943 1.00 93.00 74 GLN A N 1
ATOM 580 C CA . GLN A 1 74 ? 31.203 3.528 -33.137 1.00 93.00 74 GLN A CA 1
ATOM 581 C C . GLN A 1 74 ? 31.383 2.105 -33.675 1.00 93.00 74 GLN A C 1
ATOM 583 O O . GLN A 1 74 ? 32.131 1.901 -34.631 1.00 93.00 74 GLN A O 1
ATOM 588 N N . VAL A 1 75 ? 30.663 1.126 -33.117 1.00 94.12 75 VAL A N 1
ATOM 589 C CA . VAL A 1 75 ? 30.716 -0.267 -33.592 1.00 94.12 75 VAL A CA 1
ATOM 590 C C . VAL A 1 75 ? 30.226 -0.368 -35.038 1.00 94.12 75 VAL A C 1
ATOM 592 O O . VAL A 1 75 ? 30.893 -0.983 -35.867 1.00 94.12 75 VAL A O 1
ATOM 595 N N . VAL A 1 76 ? 29.105 0.276 -35.374 1.00 93.75 76 VAL A N 1
ATOM 596 C CA . VAL A 1 76 ? 28.556 0.265 -36.741 1.00 93.75 76 VAL A CA 1
ATOM 597 C C . VAL A 1 76 ? 29.514 0.926 -37.733 1.00 93.75 76 VAL A C 1
ATOM 599 O O . VAL A 1 76 ? 29.745 0.378 -38.814 1.00 93.75 76 VAL A O 1
ATOM 602 N N . LEU A 1 77 ? 30.111 2.067 -37.375 1.00 93.31 77 LEU A N 1
ATOM 603 C CA . LEU A 1 77 ? 31.096 2.748 -38.217 1.00 93.31 77 LEU A CA 1
ATOM 604 C C . LEU A 1 77 ? 32.330 1.867 -38.445 1.00 93.31 77 LEU A C 1
ATOM 606 O O . LEU A 1 77 ? 32.732 1.670 -39.591 1.00 93.31 77 LEU A O 1
ATOM 610 N N . TYR A 1 78 ? 32.887 1.289 -37.378 1.00 92.31 78 TYR A N 1
ATOM 611 C CA . TYR A 1 78 ? 34.046 0.401 -37.461 1.00 92.31 78 TYR A CA 1
ATOM 612 C C . TYR A 1 78 ? 33.781 -0.808 -38.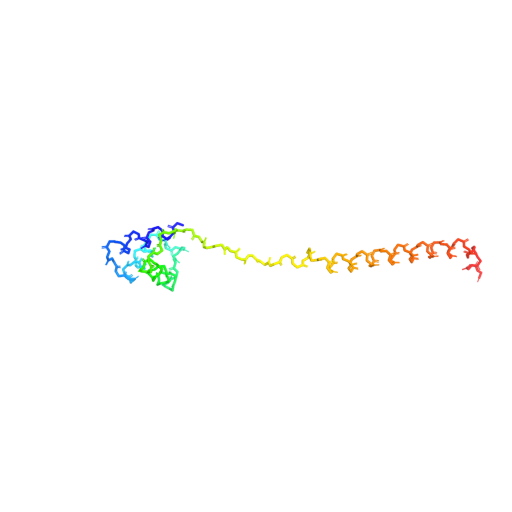366 1.00 92.31 78 TYR A C 1
ATOM 614 O O . TYR A 1 78 ? 34.571 -1.089 -39.266 1.00 92.31 78 TYR A O 1
ATOM 622 N N . LEU A 1 79 ? 32.642 -1.483 -38.186 1.00 87.06 79 LEU A N 1
ATOM 623 C CA . LEU A 1 79 ? 32.259 -2.629 -39.015 1.00 87.06 79 LEU A CA 1
ATOM 624 C C . LEU A 1 79 ? 32.054 -2.232 -40.481 1.00 87.06 79 LEU A C 1
ATOM 626 O O . LEU A 1 79 ? 32.483 -2.955 -41.378 1.00 87.06 79 LEU A O 1
ATOM 630 N N . THR A 1 80 ? 31.466 -1.061 -40.733 1.00 87.56 80 THR A N 1
ATOM 631 C CA . THR A 1 80 ? 31.270 -0.539 -42.094 1.00 87.56 80 THR A CA 1
ATOM 632 C C . THR A 1 80 ? 32.603 -0.241 -42.782 1.00 87.56 80 THR A C 1
ATOM 634 O O . THR A 1 80 ? 32.778 -0.552 -43.961 1.00 87.56 80 THR A O 1
ATOM 637 N N . LEU A 1 81 ? 33.558 0.349 -42.058 1.00 89.06 81 LEU A N 1
ATOM 638 C CA . LEU A 1 81 ? 34.900 0.630 -42.572 1.00 89.06 81 LEU A CA 1
ATOM 639 C C . LEU A 1 81 ? 35.692 -0.659 -42.808 1.00 89.06 81 LEU A C 1
ATOM 641 O O . LEU A 1 81 ? 36.312 -0.811 -43.860 1.00 89.06 81 LEU A O 1
ATOM 645 N N . CYS A 1 82 ? 35.621 -1.604 -41.870 1.00 85.88 82 CYS A N 1
ATOM 646 C CA . CYS A 1 82 ? 36.256 -2.912 -41.987 1.00 85.88 82 CYS A CA 1
ATOM 647 C C . CYS A 1 82 ? 35.722 -3.679 -43.204 1.00 85.88 82 CYS A C 1
ATOM 649 O O . CYS A 1 82 ? 36.506 -4.169 -44.011 1.00 85.88 82 CYS A O 1
ATOM 651 N N . TRP A 1 83 ? 34.402 -3.690 -43.411 1.00 82.94 83 TRP A N 1
ATOM 652 C CA . TRP A 1 83 ? 33.776 -4.317 -44.576 1.00 82.94 83 TRP A CA 1
ATOM 653 C C . TRP A 1 83 ? 34.226 -3.693 -45.901 1.00 82.94 83 TRP A C 1
ATOM 655 O O . TRP A 1 83 ? 34.580 -4.406 -46.837 1.00 82.94 83 TRP A O 1
ATOM 665 N N . ARG A 1 84 ? 34.260 -2.357 -45.985 1.00 85.88 84 ARG A N 1
ATOM 666 C CA . ARG A 1 84 ? 34.743 -1.646 -47.182 1.00 85.88 84 ARG A CA 1
ATOM 667 C C . ARG A 1 84 ? 36.211 -1.953 -47.472 1.00 85.88 84 ARG A C 1
ATOM 669 O O . ARG A 1 84 ? 36.562 -2.155 -48.630 1.00 85.88 84 ARG A O 1
ATOM 676 N N . SER A 1 85 ? 37.040 -2.011 -46.432 1.00 79.62 85 SER A N 1
ATOM 677 C CA . SER A 1 85 ? 38.458 -2.356 -46.551 1.00 79.62 85 SER A CA 1
ATOM 678 C C . SER A 1 85 ? 38.649 -3.807 -46.998 1.00 79.62 85 SER A C 1
ATOM 680 O O . SER A 1 85 ? 39.378 -4.060 -47.948 1.00 79.62 85 SER A O 1
ATOM 682 N N . LEU A 1 86 ? 37.922 -4.757 -46.402 1.00 73.31 86 LEU A N 1
ATOM 683 C CA . LEU A 1 86 ? 37.936 -6.164 -46.813 1.00 73.31 86 LEU A CA 1
ATOM 684 C C . LEU A 1 86 ? 37.458 -6.348 -48.258 1.00 73.31 86 LEU A C 1
ATOM 686 O O . LEU A 1 86 ? 38.066 -7.110 -49.003 1.00 73.31 86 LEU A O 1
ATOM 690 N N . GLY A 1 87 ? 36.423 -5.617 -48.682 1.00 74.88 87 GLY A N 1
ATOM 691 C CA . GLY A 1 87 ? 35.970 -5.605 -50.074 1.00 74.88 87 GLY A CA 1
ATOM 692 C C . GLY A 1 87 ? 37.025 -5.055 -51.039 1.00 74.88 87 GLY A C 1
ATOM 693 O O . GLY A 1 87 ? 37.233 -5.628 -52.105 1.00 74.88 87 GLY A O 1
ATOM 694 N N . ALA A 1 88 ? 37.740 -3.997 -50.646 1.00 69.62 88 ALA A N 1
ATOM 695 C CA . ALA A 1 88 ? 38.844 -3.440 -51.429 1.00 69.62 88 ALA A CA 1
ATOM 696 C C . ALA A 1 88 ? 40.049 -4.397 -51.497 1.00 69.62 88 ALA A C 1
ATOM 698 O O . ALA A 1 88 ? 40.632 -4.573 -52.566 1.00 69.62 88 ALA A O 1
ATOM 699 N N . ILE A 1 89 ? 40.377 -5.072 -50.389 1.00 59.53 89 ILE A N 1
ATOM 700 C CA . ILE A 1 89 ? 41.429 -6.096 -50.334 1.00 59.53 89 ILE A CA 1
ATOM 701 C C . ILE A 1 89 ? 41.067 -7.270 -51.253 1.00 59.53 89 ILE A C 1
ATOM 703 O O . ILE A 1 89 ? 41.891 -7.666 -52.073 1.00 59.53 89 ILE A O 1
ATOM 707 N N . ASN A 1 90 ? 39.825 -7.759 -51.201 1.00 58.25 90 ASN A N 1
ATOM 708 C CA . ASN A 1 90 ? 39.344 -8.869 -52.032 1.00 58.25 90 ASN A CA 1
ATOM 709 C C . ASN A 1 90 ? 39.273 -8.531 -53.535 1.00 58.25 90 ASN A C 1
ATOM 711 O O . ASN A 1 90 ? 39.272 -9.426 -54.367 1.00 58.25 90 ASN A O 1
ATOM 715 N N . GLN A 1 91 ? 39.213 -7.245 -53.897 1.00 59.50 91 GLN A N 1
ATOM 716 C CA . GLN A 1 91 ? 39.276 -6.800 -55.292 1.00 59.50 91 GLN A CA 1
ATOM 717 C C . GLN A 1 91 ? 40.720 -6.582 -55.777 1.00 59.50 91 GLN A C 1
ATOM 719 O O . GLN A 1 91 ? 40.988 -6.699 -56.970 1.00 59.50 91 GLN A O 1
ATOM 724 N N . SER A 1 92 ? 41.647 -6.277 -54.860 1.00 58.56 92 SER A N 1
ATOM 725 C CA . SER A 1 92 ? 43.086 -6.155 -55.146 1.00 58.56 92 SER A CA 1
ATOM 726 C C . SER A 1 92 ? 43.807 -7.507 -55.206 1.00 58.56 92 SER A C 1
ATOM 728 O O . SER A 1 92 ? 44.789 -7.657 -55.929 1.00 58.56 92 SER A O 1
ATOM 730 N N . LEU A 1 93 ? 43.295 -8.499 -54.476 1.00 57.97 93 LEU A N 1
ATOM 731 C CA . LEU A 1 93 ? 43.714 -9.891 -54.537 1.00 57.97 93 LEU A CA 1
ATOM 732 C C . LEU A 1 93 ? 42.877 -10.596 -55.616 1.00 57.97 93 LEU A C 1
ATOM 734 O O . LEU A 1 93 ? 41.812 -11.136 -55.334 1.00 57.97 93 LEU A O 1
ATOM 738 N N . GLY A 1 94 ? 43.333 -10.528 -56.871 1.00 57.81 94 GLY A N 1
ATOM 739 C CA . GLY A 1 94 ? 42.773 -11.302 -57.987 1.00 57.81 94 GLY A CA 1
ATOM 740 C C . GLY A 1 94 ? 42.810 -12.826 -57.746 1.00 57.81 94 GLY A C 1
ATOM 741 O O . GLY A 1 94 ? 43.339 -13.275 -56.728 1.00 57.81 94 GLY A O 1
ATOM 742 N N . PRO A 1 95 ? 42.250 -13.645 -58.660 1.00 55.41 95 PRO A N 1
ATOM 743 C CA . PRO A 1 95 ? 41.968 -15.074 -58.464 1.00 55.41 95 PRO A CA 1
ATOM 744 C C . PRO A 1 95 ? 43.211 -15.990 -58.480 1.00 55.41 95 PRO A C 1
ATOM 746 O O . PRO A 1 95 ? 43.137 -17.119 -58.951 1.00 55.41 95 PRO A O 1
ATOM 749 N N . ASP A 1 96 ? 44.339 -15.551 -57.926 1.00 56.78 96 ASP A N 1
ATOM 750 C CA . ASP A 1 96 ? 45.597 -16.309 -57.909 1.00 56.78 96 ASP A CA 1
ATOM 751 C C . ASP A 1 96 ? 45.774 -17.149 -56.627 1.00 56.78 96 ASP A C 1
ATOM 753 O O . ASP A 1 96 ? 46.864 -17.631 -56.331 1.00 56.78 96 ASP A O 1
ATOM 757 N N . TYR A 1 97 ? 44.696 -17.372 -55.866 1.00 55.56 97 TYR A N 1
ATOM 758 C CA . TYR A 1 97 ? 44.672 -18.280 -54.706 1.00 55.56 97 TYR A CA 1
ATOM 759 C C . TYR A 1 97 ? 44.019 -19.639 -55.008 1.00 55.56 97 TYR A C 1
ATOM 761 O O . TYR A 1 97 ? 43.442 -20.255 -54.114 1.00 55.56 97 TYR A O 1
ATOM 769 N N . LEU A 1 98 ? 44.097 -20.117 -56.254 1.00 47.94 98 LEU A N 1
ATOM 770 C CA . LEU A 1 98 ? 43.803 -21.510 -56.614 1.00 47.94 98 LEU A CA 1
ATOM 771 C C . LEU A 1 98 ? 44.805 -22.024 -57.664 1.00 47.94 98 LEU A C 1
ATOM 773 O O . LEU A 1 98 ? 44.492 -22.087 -58.852 1.00 47.94 98 LEU A O 1
ATOM 777 N N . LEU A 1 99 ? 45.992 -22.421 -57.196 1.00 42.34 99 LEU A N 1
ATOM 778 C CA . LEU A 1 99 ? 46.831 -23.475 -57.778 1.00 42.34 99 LEU A CA 1
ATOM 779 C C . LEU A 1 99 ? 47.344 -24.370 -56.647 1.00 42.34 99 LEU A C 1
ATOM 781 O O . LEU A 1 99 ? 47.820 -23.808 -55.635 1.00 42.34 99 LEU A O 1
#

Organism: Nephila pilipes (NCBI:txid299642)

Sequence (99 aa):
MSRAVIKYLFLKGNTQTQIKDELDVVNRDSALSFTTVKFWAAEFKNGRISLEDGERLGRPKTATADDSIAKIHQVVLYLTLCWRSLGAINQSLGPDYLL

pLDDT: mean 79.89, std 12.93, range [42.34, 94.12]

InterPro domains:
  IPR041426 Mos1 transposase, HTH domain [PF17906] (3-47)
  IPR052709 Transposase-Methyltransferase Hybrid [PTHR46060] (3-77)

Secondary structure (DSSP, 8-state):
-HHHHHHHHHHTT--HHHHHHHHHHH-TTSPPPHHHHHHHHHHHHTT----SPP---PPP-GGG-HHHHHHHHHHHHHHHHHHHHHHHHHHHS-S-S--